Protein AF-A0A4P6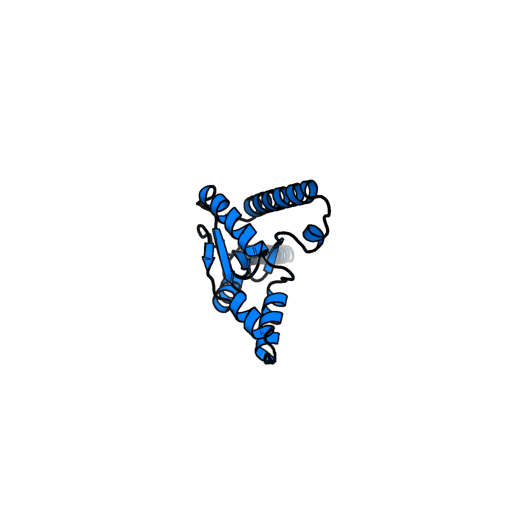LVV3-F1 (afdb_monomer_lite)

Radius of gyration: 23.02 Å; chains: 1; bounding box: 84×36×49 Å

InterPro domains:
  IPR036249 Thioredoxin-like superfamily [SSF52833] (34-139)
  IPR046698 Pediocin PA-1 biosynthesis protein PedC-like [PF20207] (42-145)

Sequence (175 aa):
MKKKLIGIISILILTIIIMCLIYSRQLYQGKPYDSIKGIRQISYEELLKKMDTNSFIVYIGRDDCQDCKKFNSYLSDYFEKNQDKGFYYLDLQECREKAVKDGANKEDIMAYEEIRKKLDIEWVPTVLFINKSKILSKYEFLSEEFYDIESKSVQEQELEKAYEDFNDWMNKYGK

Organism: NCBI:txid33035

Structure (mmCIF, N/CA/C/O backbone):
data_AF-A0A4P6LVV3-F1
#
_entry.id   AF-A0A4P6LVV3-F1
#
loop_
_atom_site.group_PDB
_atom_site.id
_atom_site.type_symbol
_atom_site.label_atom_id
_atom_site.label_alt_id
_atom_site.label_comp_id
_atom_site.label_asym_id
_atom_site.label_entity_id
_atom_site.label_seq_id
_atom_site.pdbx_PDB_ins_code
_atom_site.Cartn_x
_atom_site.Cartn_y
_atom_site.Cartn_z
_atom_site.occupancy
_atom_site.B_iso_or_equiv
_atom_site.auth_seq_id
_atom_site.auth_comp_id
_atom_site.auth_asym_id
_atom_site.auth_atom_id
_atom_site.pdbx_PDB_model_num
ATOM 1 N N . MET A 1 1 ? -60.554 22.428 18.395 1.00 61.81 1 MET A N 1
ATOM 2 C CA . MET A 1 1 ? -59.988 21.689 17.237 1.00 61.81 1 MET A CA 1
ATOM 3 C C . MET A 1 1 ? -58.525 22.033 16.946 1.00 61.81 1 MET A C 1
ATOM 5 O O . MET A 1 1 ? -57.725 21.110 16.912 1.00 61.81 1 MET A O 1
ATOM 9 N N . LYS A 1 2 ? -58.131 23.314 16.836 1.00 61.81 2 LYS A N 1
ATOM 10 C CA . LYS A 1 2 ? -56.741 23.726 16.515 1.00 61.81 2 LYS A CA 1
ATOM 11 C C . LYS A 1 2 ? -55.647 23.126 17.425 1.00 61.81 2 LYS A C 1
ATOM 13 O O . LYS A 1 2 ? -54.648 22.645 16.914 1.00 61.81 2 LYS A O 1
ATOM 18 N N . LYS A 1 3 ? -55.857 23.053 18.749 1.00 65.56 3 LYS A N 1
ATOM 19 C CA . LYS A 1 3 ? -54.879 22.464 19.697 1.00 65.56 3 LYS A CA 1
ATOM 20 C C . LYS A 1 3 ? -54.631 20.959 19.484 1.00 65.56 3 LYS A C 1
ATOM 22 O O . LYS A 1 3 ? -53.500 20.512 19.617 1.00 65.56 3 LYS A O 1
ATOM 27 N N . LYS A 1 4 ? -55.666 20.191 19.109 1.00 67.88 4 LYS A N 1
ATOM 28 C CA . LYS A 1 4 ? -55.531 18.756 18.787 1.00 67.88 4 LYS A CA 1
ATOM 29 C C . LYS A 1 4 ? -54.784 18.551 17.464 1.00 67.88 4 LYS A C 1
ATOM 31 O O . LYS A 1 4 ? -53.946 17.667 17.379 1.00 67.88 4 LYS A O 1
ATOM 36 N N . LEU A 1 5 ? -55.038 19.409 16.473 1.00 73.88 5 LEU A N 1
ATOM 37 C CA . LEU A 1 5 ? -54.356 19.368 15.176 1.00 73.88 5 LEU A CA 1
ATOM 38 C C . LEU A 1 5 ? -52.859 19.709 15.295 1.00 73.88 5 LEU A C 1
ATOM 40 O O . LEU A 1 5 ? -52.032 19.012 14.722 1.00 73.88 5 LEU A O 1
ATOM 44 N N . ILE A 1 6 ? -52.507 20.716 16.103 1.00 76.19 6 ILE A N 1
ATOM 45 C CA . ILE A 1 6 ? -51.106 21.078 16.390 1.00 76.19 6 ILE A CA 1
ATOM 46 C C . ILE A 1 6 ? -50.378 19.931 17.109 1.00 76.19 6 ILE A C 1
ATOM 48 O O . ILE A 1 6 ? -49.242 19.619 16.765 1.00 76.19 6 ILE A O 1
ATOM 52 N N . GLY A 1 7 ? -51.043 19.262 18.060 1.00 76.00 7 GLY A N 1
ATOM 53 C CA . GLY A 1 7 ? -50.485 18.087 18.737 1.00 76.00 7 GLY A CA 1
ATOM 54 C C . GLY A 1 7 ? -50.183 16.929 17.779 1.00 76.00 7 GLY A C 1
ATOM 55 O O . GLY A 1 7 ? -49.103 16.352 17.845 1.00 76.00 7 GLY A O 1
ATOM 56 N N . ILE A 1 8 ? -51.093 16.637 16.843 1.00 81.38 8 ILE A N 1
ATOM 57 C CA . ILE A 1 8 ? -50.915 15.575 15.837 1.00 81.38 8 ILE A CA 1
ATOM 58 C C . ILE A 1 8 ? -49.760 15.902 14.877 1.00 81.38 8 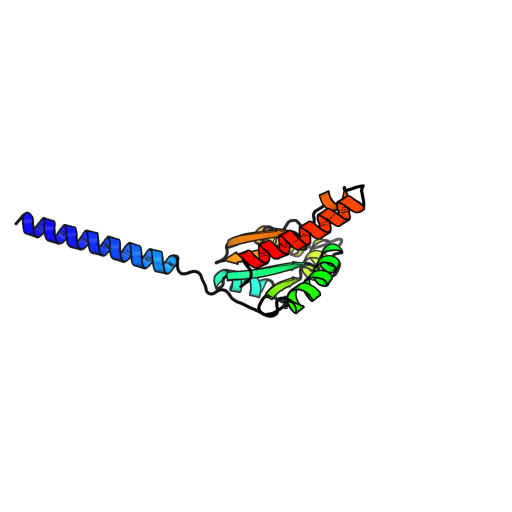ILE A C 1
ATOM 60 O O . ILE A 1 8 ? -48.929 15.038 14.606 1.00 81.38 8 ILE A O 1
ATOM 64 N N . ILE A 1 9 ? -49.665 17.151 14.407 1.00 83.31 9 ILE A N 1
ATOM 65 C CA . ILE A 1 9 ? -48.571 17.598 13.528 1.00 83.31 9 ILE A CA 1
ATOM 66 C C . ILE A 1 9 ? -47.217 17.493 14.245 1.00 83.31 9 ILE A C 1
ATOM 68 O O . ILE A 1 9 ? -46.247 17.021 13.658 1.00 83.31 9 ILE A O 1
ATOM 72 N N . SER A 1 10 ? -47.154 17.865 15.526 1.00 83.75 10 SER A N 1
ATOM 73 C CA . SER A 1 10 ? -45.921 17.782 16.319 1.00 83.75 10 SER A CA 1
ATOM 74 C C . SER A 1 10 ? -45.426 16.336 16.478 1.00 83.75 10 SER A C 1
ATOM 76 O O . SER A 1 10 ? -44.239 16.060 16.313 1.00 83.75 10 SER A O 1
ATOM 78 N N . ILE A 1 11 ? -46.339 15.385 16.706 1.00 86.75 11 ILE A N 1
ATOM 79 C CA . ILE A 1 11 ? -46.014 13.951 16.812 1.00 86.75 11 ILE A CA 1
ATOM 80 C C . ILE A 1 11 ? -45.516 13.389 15.467 1.00 86.75 11 ILE A C 1
ATOM 82 O O . ILE A 1 11 ? -44.551 12.624 15.431 1.00 86.75 11 ILE A O 1
ATOM 86 N N . LEU A 1 12 ? -46.128 13.792 14.350 1.00 87.62 12 LEU A N 1
ATOM 87 C CA . LEU A 1 12 ? -45.694 13.391 13.006 1.00 87.62 12 LEU A CA 1
ATOM 88 C C . LEU A 1 12 ? -44.291 13.915 12.665 1.00 87.62 12 LEU A C 1
ATOM 90 O O . LEU A 1 12 ? -43.468 13.178 12.132 1.00 87.62 12 LEU A O 1
ATOM 94 N N . ILE A 1 13 ? -43.977 15.159 13.026 1.00 89.75 13 ILE A N 1
ATOM 95 C CA . ILE A 1 13 ? -42.635 15.718 12.808 1.00 89.75 13 ILE A CA 1
ATOM 96 C C . ILE A 1 13 ? -41.595 14.975 13.657 1.00 89.75 13 ILE A C 1
ATOM 98 O O . ILE A 1 13 ? -40.537 14.600 13.152 1.00 89.75 13 ILE A O 1
ATOM 102 N N . LEU A 1 14 ? -41.905 14.706 14.928 1.00 90.38 14 LEU A N 1
ATOM 103 C CA . LEU A 1 14 ? -40.990 14.007 15.830 1.00 90.38 14 LEU A CA 1
ATOM 104 C C . LEU A 1 14 ? -40.692 12.576 15.350 1.00 90.38 14 LEU A C 1
ATOM 106 O O . LEU A 1 14 ? -39.546 12.132 15.391 1.00 90.38 14 LEU A O 1
ATOM 110 N N . THR A 1 15 ? -41.705 11.869 14.843 1.00 88.88 15 THR A N 1
ATOM 111 C CA . THR A 1 15 ? -41.542 10.511 14.296 1.00 88.88 15 THR A CA 1
ATOM 112 C C . THR A 1 15 ? -40.710 10.493 13.014 1.00 88.88 15 THR A C 1
ATOM 114 O O . THR A 1 15 ? -39.853 9.624 12.876 1.00 88.88 15 THR A O 1
ATOM 117 N N . ILE A 1 16 ? -40.873 11.478 12.123 1.00 90.88 16 ILE A N 1
ATOM 118 C CA . ILE A 1 16 ? -40.032 11.627 10.923 1.00 90.88 16 ILE A CA 1
ATOM 119 C C . ILE A 1 16 ? -38.570 11.894 11.305 1.00 90.88 16 ILE A C 1
ATOM 121 O O . ILE A 1 16 ? -37.673 11.256 10.757 1.00 90.88 16 ILE A O 1
ATOM 125 N N . ILE A 1 17 ? -38.310 12.775 12.277 1.00 90.88 17 ILE A N 1
ATOM 126 C CA . ILE A 1 17 ? -36.944 13.067 12.744 1.00 90.88 17 ILE A CA 1
ATOM 127 C C . ILE A 1 17 ? -36.289 11.812 13.331 1.00 90.88 17 ILE A C 1
ATOM 129 O O . ILE A 1 17 ? -35.150 11.499 12.988 1.00 90.88 17 ILE A O 1
ATOM 133 N N . ILE A 1 18 ? -37.006 11.060 14.170 1.00 90.38 18 ILE A N 1
ATOM 134 C CA . ILE A 1 18 ? -36.503 9.804 14.745 1.00 90.38 18 ILE A CA 1
ATOM 135 C C . ILE A 1 18 ? -36.200 8.786 13.637 1.00 90.38 18 ILE A C 1
ATOM 137 O O . ILE A 1 18 ? -35.142 8.161 13.656 1.00 90.38 18 ILE A O 1
ATOM 141 N N . MET A 1 19 ? -37.072 8.661 12.635 1.00 87.69 19 MET A N 1
ATOM 142 C CA . MET A 1 19 ? -36.866 7.755 11.502 1.00 87.69 19 MET A CA 1
ATOM 143 C C . MET A 1 19 ? -35.642 8.156 10.663 1.00 87.69 19 MET A C 1
ATOM 145 O O . MET A 1 19 ? -34.831 7.295 10.329 1.00 87.69 19 MET A O 1
ATOM 149 N N . CYS A 1 20 ? -35.442 9.455 10.412 1.00 85.25 20 CYS A N 1
ATOM 150 C CA . CYS A 1 20 ? -34.248 9.988 9.750 1.00 85.25 20 CYS A CA 1
ATOM 151 C C . CYS A 1 20 ? -32.965 9.731 10.555 1.00 85.25 20 CYS A C 1
ATOM 153 O O . CYS A 1 20 ? -31.939 9.387 9.971 1.00 85.25 20 CYS A O 1
ATOM 155 N N . LEU A 1 21 ? -33.007 9.862 11.886 1.00 82.94 21 LEU A N 1
ATOM 156 C CA . LEU A 1 21 ? -31.868 9.576 12.768 1.00 82.94 21 LEU A CA 1
ATOM 157 C C . LEU A 1 21 ? -31.530 8.077 12.831 1.00 82.94 21 LEU A C 1
ATOM 159 O O . LEU A 1 21 ? -30.362 7.707 12.948 1.00 82.94 21 LEU A O 1
ATOM 163 N N . ILE A 1 22 ? -32.534 7.201 12.737 1.00 80.69 22 ILE A N 1
ATOM 164 C CA . ILE A 1 22 ? -32.331 5.748 12.669 1.00 80.69 22 ILE A CA 1
ATOM 165 C C . ILE A 1 22 ? -31.756 5.353 11.301 1.00 80.69 22 ILE A C 1
ATOM 167 O O . ILE A 1 22 ? -30.774 4.612 11.249 1.00 80.69 22 ILE A O 1
ATOM 171 N N . TYR A 1 23 ? -32.299 5.893 10.204 1.00 76.00 23 TYR A N 1
ATOM 172 C CA . TYR A 1 23 ? -31.790 5.651 8.848 1.00 76.00 23 TYR A CA 1
ATOM 173 C C . TYR A 1 23 ? -30.356 6.153 8.669 1.00 76.00 23 TYR A C 1
ATOM 175 O O . TYR A 1 23 ? -29.515 5.449 8.106 1.00 76.00 23 TYR A O 1
ATOM 183 N N . SER A 1 24 ? -30.045 7.346 9.184 1.00 69.12 24 SER A N 1
ATOM 184 C CA . SER A 1 24 ? -28.685 7.876 9.134 1.00 69.12 24 SER A CA 1
ATOM 185 C C . SER A 1 24 ? -27.730 7.003 9.944 1.00 69.12 24 SER A C 1
ATOM 187 O O . SER A 1 24 ? -26.678 6.642 9.427 1.00 69.12 24 SER A O 1
ATOM 189 N N . ARG A 1 25 ? -28.111 6.544 11.146 1.00 64.81 25 ARG A N 1
ATOM 190 C CA . ARG A 1 25 ? -27.318 5.566 11.913 1.00 64.81 25 ARG A CA 1
ATOM 191 C C . ARG A 1 25 ? -27.075 4.266 11.153 1.00 64.81 25 ARG A C 1
ATOM 193 O O . ARG A 1 25 ? -25.962 3.758 11.211 1.00 64.81 25 ARG A O 1
ATOM 200 N N . GLN A 1 26 ? -28.067 3.735 10.444 1.00 59.94 26 GLN A N 1
ATOM 201 C CA . GLN A 1 26 ? -27.921 2.497 9.672 1.00 59.94 26 GLN A CA 1
ATOM 202 C C . GLN A 1 26 ? -26.958 2.666 8.483 1.00 59.94 26 GLN A C 1
ATOM 204 O O . GLN A 1 26 ? -26.147 1.782 8.218 1.00 59.94 26 GLN A O 1
ATOM 209 N N . LEU A 1 27 ? -26.967 3.830 7.826 1.00 58.31 27 LEU A N 1
ATOM 210 C CA . LEU A 1 27 ? -25.986 4.189 6.792 1.00 58.31 27 LEU A CA 1
ATOM 211 C C . LEU A 1 27 ? -24.576 4.433 7.373 1.00 58.31 27 LEU A C 1
ATOM 213 O O . LEU A 1 27 ? -23.568 4.081 6.747 1.00 58.31 27 LEU A O 1
ATOM 217 N N . TYR A 1 28 ? -24.507 4.991 8.587 1.00 57.41 28 TYR A N 1
ATOM 218 C CA . TYR A 1 28 ? -23.271 5.325 9.302 1.00 57.41 28 TYR A CA 1
ATOM 219 C C . TYR A 1 28 ? -22.663 4.186 10.127 1.00 57.41 28 TYR A C 1
ATOM 221 O O . TYR A 1 28 ? -21.536 4.345 10.597 1.00 57.41 28 TYR A O 1
ATOM 229 N N . GLN A 1 29 ? -23.325 3.034 10.289 1.00 57.66 29 GLN A N 1
ATOM 230 C CA . GLN A 1 29 ? -22.653 1.865 10.858 1.00 57.66 29 GLN A CA 1
ATOM 231 C C . GLN A 1 29 ? -21.518 1.471 9.908 1.00 57.66 29 GLN A C 1
ATOM 233 O O . GLN A 1 29 ? -21.757 1.051 8.771 1.00 57.66 29 GLN A O 1
ATOM 238 N N . GLY A 1 30 ? -20.270 1.715 10.318 1.00 58.19 30 GLY A N 1
ATOM 239 C CA . GLY A 1 30 ? -19.083 1.314 9.567 1.00 58.19 30 GLY A CA 1
ATOM 240 C C . GLY A 1 30 ? -19.183 -0.169 9.211 1.00 58.19 30 GLY A C 1
ATOM 241 O O . GLY A 1 30 ? -19.628 -0.967 10.033 1.00 58.19 30 GLY A O 1
ATOM 242 N N . LYS A 1 31 ? -18.832 -0.540 7.972 1.00 64.75 31 LYS A N 1
ATOM 243 C CA . LYS A 1 31 ? -18.773 -1.962 7.604 1.00 64.75 31 LYS A CA 1
ATOM 244 C C . LYS A 1 31 ? -17.713 -2.632 8.491 1.00 64.75 31 LYS A C 1
ATOM 246 O O . LYS A 1 31 ? -16.737 -1.952 8.832 1.00 64.75 31 LYS A O 1
ATOM 251 N N . PRO A 1 32 ? -17.890 -3.910 8.871 1.00 81.62 32 PRO A N 1
ATOM 252 C CA . PRO A 1 32 ? -16.951 -4.586 9.756 1.00 81.62 32 PRO A CA 1
ATOM 253 C C . PRO A 1 32 ? -15.536 -4.493 9.179 1.00 81.62 32 PRO A C 1
ATOM 255 O O . PRO A 1 32 ? -15.329 -4.698 7.975 1.00 81.62 32 PRO A O 1
ATOM 258 N N . TYR A 1 33 ? -14.588 -4.115 10.038 1.00 86.75 33 TYR A N 1
ATOM 259 C CA . TYR A 1 33 ? -13.176 -4.150 9.691 1.00 86.75 33 TYR A CA 1
ATOM 260 C C . TYR A 1 33 ? -12.772 -5.616 9.569 1.00 86.75 33 TYR A C 1
ATOM 262 O O . TYR A 1 33 ? -13.000 -6.396 10.492 1.00 86.75 33 TYR A O 1
ATOM 270 N N . ASP A 1 34 ? -12.237 -5.988 8.417 1.00 91.62 34 ASP A N 1
ATOM 271 C CA . ASP A 1 34 ? -11.754 -7.335 8.182 1.00 91.62 34 ASP A CA 1
ATOM 272 C C . ASP A 1 34 ? -10.293 -7.430 8.609 1.00 91.62 34 ASP A C 1
ATOM 274 O O . ASP A 1 34 ? -9.388 -7.082 7.850 1.00 91.62 34 ASP A O 1
ATOM 278 N N . SER A 1 35 ? -10.096 -7.837 9.862 1.00 87.81 35 SER A N 1
ATOM 279 C CA . SER A 1 35 ? -8.768 -8.016 10.437 1.00 87.81 35 SER A CA 1
ATOM 280 C C . SER A 1 35 ? -8.203 -9.366 10.016 1.00 87.81 35 SER A C 1
ATOM 282 O O . SER A 1 35 ? -8.831 -10.415 10.187 1.00 87.81 35 SER A O 1
ATOM 284 N N . ILE A 1 36 ? -7.001 -9.321 9.456 1.00 92.62 36 ILE A N 1
ATOM 285 C CA . ILE A 1 36 ? -6.191 -10.489 9.137 1.00 92.62 36 ILE A CA 1
ATOM 286 C C . ILE A 1 36 ? -4.838 -10.339 9.817 1.00 92.62 36 ILE A C 1
ATOM 288 O O . ILE A 1 36 ? -4.452 -9.240 10.201 1.00 92.62 36 ILE A O 1
ATOM 292 N N . LYS A 1 37 ? -4.110 -11.445 9.941 1.00 93.25 37 LYS A N 1
ATOM 293 C CA . LYS A 1 37 ? -2.773 -11.460 10.536 1.00 93.25 37 LYS A CA 1
ATOM 294 C C . LYS A 1 37 ? -1.723 -11.614 9.448 1.00 93.25 37 LYS A C 1
ATOM 296 O O . LYS A 1 37 ? -1.867 -12.487 8.590 1.00 93.25 37 LYS A O 1
ATOM 301 N N . GLY A 1 38 ? -0.681 -10.791 9.510 1.00 92.88 38 GLY A N 1
ATOM 302 C CA . GLY A 1 38 ? 0.390 -10.774 8.521 1.00 92.88 38 GLY A CA 1
ATOM 303 C C . GLY A 1 38 ? -0.104 -10.387 7.127 1.00 92.88 38 GLY A C 1
ATOM 304 O O . GLY A 1 38 ? -0.995 -9.550 6.972 1.00 92.88 38 GLY A O 1
ATOM 305 N N . ILE A 1 39 ? 0.481 -11.004 6.104 1.00 94.31 39 ILE A N 1
ATOM 306 C CA . ILE A 1 39 ? 0.201 -10.689 4.702 1.00 94.31 39 ILE A CA 1
ATOM 307 C C . ILE A 1 39 ? -0.581 -11.833 4.065 1.00 94.31 39 ILE A C 1
ATOM 309 O O . ILE A 1 39 ? -0.176 -12.994 4.141 1.00 94.31 39 ILE A O 1
ATOM 313 N N . ARG A 1 40 ? -1.687 -11.504 3.393 1.00 96.31 40 ARG A N 1
ATOM 314 C CA . ARG A 1 40 ? -2.470 -12.476 2.622 1.00 96.31 40 ARG A CA 1
ATOM 315 C C . ARG A 1 40 ? -2.712 -11.985 1.206 1.00 96.31 40 ARG A C 1
ATOM 317 O O . ARG A 1 40 ? -3.350 -10.956 1.018 1.00 96.31 40 ARG A O 1
ATOM 324 N N . GLN A 1 41 ? -2.275 -12.749 0.213 1.00 97.19 41 GLN A N 1
ATOM 325 C CA . GLN A 1 41 ? -2.529 -12.413 -1.186 1.00 97.19 41 GLN A CA 1
ATOM 326 C C . GLN A 1 41 ? -4.036 -12.376 -1.500 1.00 97.19 41 GLN A C 1
ATOM 328 O O . GLN A 1 41 ? -4.813 -13.162 -0.949 1.00 97.19 41 GLN A O 1
ATOM 333 N N . ILE A 1 42 ? -4.436 -11.453 -2.372 1.00 97.81 42 ILE A N 1
ATOM 334 C CA . ILE A 1 42 ? -5.799 -11.296 -2.886 1.00 97.81 42 ILE A CA 1
ATOM 335 C C . ILE A 1 42 ? -5.754 -11.039 -4.397 1.00 97.81 42 ILE A C 1
ATOM 337 O O . ILE A 1 42 ? -4.869 -10.334 -4.880 1.00 97.81 42 ILE A O 1
ATOM 341 N N . SER A 1 43 ? -6.708 -11.595 -5.145 1.00 97.69 43 SER A N 1
ATOM 342 C CA . SER A 1 43 ? -6.902 -11.235 -6.559 1.00 97.69 43 SER A CA 1
ATOM 343 C C . SER A 1 43 ? -7.580 -9.869 -6.708 1.00 97.69 43 SER A C 1
ATOM 345 O O . SER A 1 43 ? -8.220 -9.366 -5.778 1.00 97.69 43 SER A O 1
ATOM 347 N N . TYR A 1 44 ? -7.497 -9.263 -7.894 1.00 96.56 44 TYR A N 1
ATOM 348 C CA . TYR A 1 44 ? -8.185 -7.998 -8.151 1.00 96.56 44 TYR A CA 1
ATOM 349 C C . TYR A 1 44 ? -9.714 -8.152 -8.079 1.00 96.56 44 TYR A C 1
ATOM 351 O O . TYR A 1 44 ? -10.398 -7.306 -7.499 1.00 96.56 44 TYR A O 1
ATOM 359 N N . GLU A 1 45 ? -10.275 -9.259 -8.575 1.00 95.56 45 GLU A N 1
ATOM 360 C CA . GLU A 1 45 ? -11.718 -9.508 -8.509 1.00 95.56 45 GLU A CA 1
ATOM 361 C C . GLU A 1 45 ? -12.209 -9.694 -7.068 1.00 95.56 45 GLU A C 1
ATOM 363 O O . GLU A 1 45 ? -13.289 -9.217 -6.704 1.00 95.56 45 GLU A O 1
ATOM 368 N N . GLU A 1 46 ? -11.437 -10.392 -6.231 1.00 96.75 46 GLU A N 1
ATOM 369 C CA . GLU A 1 46 ? -11.742 -10.527 -4.805 1.00 96.75 46 GLU A CA 1
ATOM 370 C C . GLU A 1 46 ? -11.615 -9.192 -4.082 1.00 96.75 46 GLU A C 1
ATOM 372 O O . GLU A 1 46 ? -12.489 -8.865 -3.276 1.00 96.75 46 GLU A O 1
ATOM 377 N N . LEU A 1 47 ? -10.581 -8.404 -4.396 1.00 96.62 47 LEU A N 1
ATOM 378 C CA . LEU A 1 47 ? -10.400 -7.067 -3.848 1.00 96.62 47 LEU A CA 1
ATOM 379 C C . LEU A 1 47 ? -11.640 -6.212 -4.111 1.00 96.62 47 LEU A C 1
ATOM 381 O O . LEU A 1 47 ? -12.208 -5.678 -3.161 1.00 96.62 47 LEU A O 1
ATOM 385 N N . LEU A 1 48 ? -12.114 -6.142 -5.359 1.00 95.12 48 LEU A N 1
ATOM 386 C CA . LEU A 1 48 ? -13.302 -5.364 -5.728 1.00 95.12 48 LEU A CA 1
ATOM 387 C C . LEU A 1 48 ? -14.546 -5.780 -4.935 1.00 95.12 48 LEU A C 1
ATOM 389 O O . LEU A 1 48 ? -15.227 -4.928 -4.363 1.00 95.12 48 LEU A O 1
ATOM 393 N N . LYS A 1 49 ? -14.811 -7.088 -4.817 1.00 94.25 49 LYS A N 1
ATOM 394 C CA . LYS A 1 49 ? -15.928 -7.596 -3.997 1.00 94.25 49 LYS A CA 1
ATOM 395 C C . LYS A 1 49 ? -15.800 -7.146 -2.544 1.00 94.25 49 LYS A C 1
ATOM 397 O O . LYS A 1 49 ? -16.785 -6.790 -1.905 1.00 94.25 49 LYS A O 1
ATOM 402 N N . LYS A 1 50 ? -14.575 -7.146 -2.025 1.00 93.19 50 LYS A N 1
ATOM 403 C CA . LYS A 1 50 ? -14.274 -6.812 -0.635 1.00 93.19 50 LYS A CA 1
ATOM 404 C C . LYS A 1 50 ? -14.395 -5.327 -0.342 1.00 93.19 50 LYS A C 1
ATOM 406 O O . LYS A 1 50 ? -14.892 -4.956 0.724 1.00 93.19 50 LYS A O 1
ATOM 411 N N . MET A 1 51 ? -13.998 -4.479 -1.293 1.00 93.31 51 MET A N 1
ATOM 412 C CA . MET A 1 51 ? -14.217 -3.031 -1.238 1.00 93.31 51 MET A CA 1
ATOM 413 C C . MET A 1 51 ? -15.699 -2.723 -0.976 1.00 93.31 51 MET A C 1
ATOM 415 O O . MET A 1 51 ?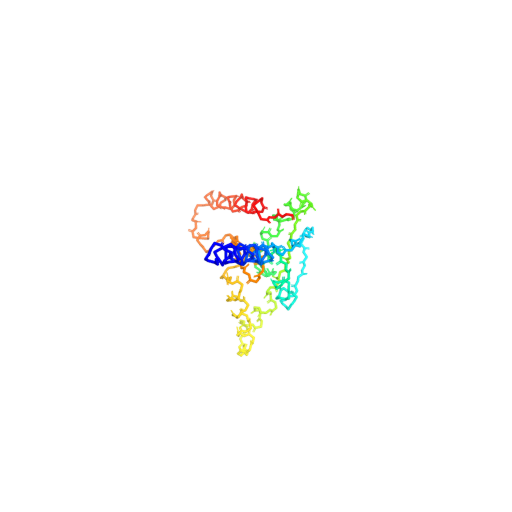 -16.024 -1.840 -0.177 1.00 93.31 51 MET A O 1
ATOM 419 N N . ASP A 1 52 ? -16.600 -3.516 -1.556 1.00 89.75 52 ASP A N 1
ATOM 420 C CA . ASP A 1 52 ? -18.044 -3.364 -1.406 1.00 89.75 52 ASP A CA 1
ATOM 421 C C . ASP A 1 52 ? -18.617 -3.952 -0.112 1.00 89.75 52 ASP A C 1
ATOM 423 O O . ASP A 1 52 ? -19.791 -3.721 0.180 1.00 89.75 52 ASP A O 1
ATOM 427 N N . THR A 1 53 ? -17.843 -4.642 0.725 1.00 86.75 53 THR A N 1
ATOM 428 C CA . THR A 1 53 ? -18.376 -5.330 1.919 1.00 86.75 53 THR A CA 1
ATOM 429 C C . THR A 1 53 ? -17.652 -5.005 3.218 1.00 86.75 53 THR A C 1
ATOM 431 O O . THR A 1 53 ? -18.260 -5.106 4.284 1.00 86.75 53 THR A O 1
ATOM 434 N N . ASN A 1 54 ? -16.399 -4.559 3.169 1.00 90.81 54 ASN A N 1
ATOM 435 C CA . ASN A 1 54 ? -15.558 -4.438 4.357 1.00 90.81 54 ASN A CA 1
ATOM 436 C C . ASN A 1 54 ? -14.797 -3.112 4.410 1.00 90.81 54 ASN A C 1
ATOM 438 O O . ASN A 1 54 ? -14.734 -2.351 3.441 1.00 90.81 54 ASN A O 1
ATOM 442 N N . SER A 1 55 ? -14.228 -2.847 5.583 1.00 93.88 55 SER A N 1
ATOM 443 C CA . SER A 1 55 ? -13.065 -1.968 5.694 1.00 93.88 55 SER A CA 1
ATOM 444 C C . SER A 1 55 ? -11.835 -2.841 5.907 1.00 93.88 55 SER A C 1
ATOM 446 O O . SER A 1 55 ? -11.928 -3.812 6.651 1.00 93.88 55 SER A O 1
ATOM 448 N N . PHE A 1 56 ? -10.721 -2.550 5.255 1.00 96.06 56 PHE A N 1
ATOM 449 C CA . PHE A 1 56 ? -9.504 -3.359 5.345 1.00 96.06 56 PHE A CA 1
ATOM 450 C C . PHE A 1 56 ? -8.315 -2.564 4.815 1.00 96.06 56 PHE A C 1
ATOM 452 O O . PHE A 1 56 ? -8.481 -1.497 4.215 1.00 96.06 56 PHE A O 1
ATOM 459 N N . ILE A 1 57 ? -7.122 -3.103 5.032 1.00 97.44 57 ILE A N 1
ATOM 460 C CA . ILE A 1 57 ? -5.889 -2.576 4.463 1.00 97.44 57 ILE A CA 1
ATOM 461 C C . ILE A 1 57 ? -5.458 -3.482 3.311 1.00 97.44 57 ILE A C 1
ATOM 463 O O . ILE A 1 57 ? -5.541 -4.710 3.416 1.00 97.44 57 ILE A O 1
ATOM 467 N N . VAL A 1 58 ? -5.018 -2.876 2.211 1.00 98.12 58 VAL A N 1
ATOM 468 C CA . VAL A 1 58 ? -4.390 -3.577 1.089 1.00 98.12 58 VAL A CA 1
ATOM 469 C C . VAL A 1 58 ? -3.049 -2.935 0.762 1.00 98.12 58 VAL A C 1
ATOM 471 O O . VAL A 1 58 ? -2.950 -1.726 0.594 1.00 98.12 58 VAL A O 1
ATOM 474 N N . TYR A 1 59 ? -2.025 -3.766 0.684 1.00 98.00 59 TYR A N 1
ATOM 475 C CA . TYR A 1 59 ? -0.713 -3.474 0.147 1.00 98.00 59 TYR A CA 1
ATOM 476 C C . TYR A 1 59 ? -0.703 -3.837 -1.342 1.00 98.00 59 TYR A C 1
ATOM 478 O O . TYR A 1 59 ? -1.068 -4.950 -1.713 1.00 98.00 59 TYR A O 1
ATOM 486 N N . ILE A 1 60 ? -0.303 -2.898 -2.191 1.00 98.56 60 ILE A N 1
ATOM 487 C CA . ILE A 1 60 ? -0.109 -3.086 -3.622 1.00 98.56 60 ILE A CA 1
ATOM 488 C C . ILE A 1 60 ? 1.383 -3.024 -3.931 1.00 98.56 60 ILE A C 1
ATOM 490 O O . ILE A 1 60 ? 2.055 -2.041 -3.607 1.00 98.56 60 ILE A O 1
ATOM 494 N N . GLY A 1 61 ? 1.890 -4.063 -4.584 1.00 97.75 61 GLY A N 1
ATOM 495 C CA . GLY A 1 61 ? 3.300 -4.192 -4.925 1.00 97.75 61 GLY A CA 1
ATOM 496 C C . GLY A 1 61 ? 3.515 -5.110 -6.119 1.00 97.75 61 GLY A C 1
ATOM 497 O O . GLY A 1 61 ? 2.578 -5.435 -6.849 1.00 97.75 61 GLY A O 1
ATOM 498 N N . ARG A 1 62 ? 4.780 -5.464 -6.339 1.00 96.44 62 ARG A N 1
ATOM 499 C CA . ARG A 1 62 ? 5.214 -6.381 -7.395 1.00 96.44 62 ARG A CA 1
ATOM 500 C C . ARG A 1 62 ? 6.593 -6.951 -7.064 1.00 96.44 62 ARG A C 1
ATOM 502 O O . ARG A 1 62 ? 7.407 -6.277 -6.426 1.00 96.44 62 ARG A O 1
ATOM 509 N N . ASP A 1 63 ? 6.867 -8.170 -7.503 1.00 91.69 63 ASP A N 1
ATOM 510 C CA . ASP A 1 63 ? 8.073 -8.906 -7.106 1.00 91.69 63 ASP A CA 1
ATOM 511 C C . ASP A 1 63 ? 9.357 -8.406 -7.778 1.00 91.69 63 ASP A C 1
ATOM 513 O O . ASP A 1 63 ? 10.450 -8.563 -7.236 1.00 91.69 63 ASP A O 1
ATOM 517 N N . ASP A 1 64 ? 9.273 -7.769 -8.942 1.00 92.44 64 ASP A N 1
ATOM 518 C CA . ASP A 1 64 ? 10.425 -7.190 -9.643 1.00 92.44 64 ASP A CA 1
ATOM 519 C C . ASP A 1 64 ? 10.750 -5.741 -9.210 1.00 92.44 64 ASP A C 1
ATOM 521 O O . ASP A 1 64 ? 11.670 -5.116 -9.740 1.00 92.44 64 ASP A O 1
ATOM 525 N N . CYS A 1 65 ? 10.020 -5.194 -8.236 1.00 94.75 65 CYS A N 1
ATOM 526 C CA . CYS A 1 65 ? 10.177 -3.831 -7.736 1.00 94.75 65 CYS A CA 1
ATOM 527 C C . CYS A 1 65 ? 11.171 -3.778 -6.572 1.00 94.75 65 CYS A C 1
ATOM 529 O O . CYS A 1 65 ? 11.001 -4.438 -5.546 1.00 94.75 65 CYS A O 1
ATOM 531 N N . GLN A 1 66 ? 12.220 -2.966 -6.719 1.00 95.19 66 GLN A N 1
ATOM 532 C CA . GLN A 1 66 ? 13.282 -2.858 -5.718 1.00 95.19 66 GLN A CA 1
ATOM 533 C C . GLN A 1 66 ? 12.774 -2.293 -4.386 1.00 95.19 66 GLN A C 1
ATOM 535 O O . GLN A 1 66 ? 13.120 -2.826 -3.331 1.00 95.19 66 GLN A O 1
ATOM 540 N N . ASP A 1 67 ? 11.913 -1.277 -4.423 1.00 97.25 67 ASP A N 1
ATOM 541 C CA . ASP A 1 67 ? 11.329 -0.710 -3.205 1.00 97.25 67 ASP A CA 1
ATOM 542 C C . ASP A 1 67 ? 10.333 -1.647 -2.537 1.00 97.25 67 ASP A C 1
ATOM 544 O O . ASP A 1 67 ? 10.312 -1.746 -1.317 1.00 97.25 67 ASP A O 1
ATOM 548 N N . CYS A 1 68 ? 9.606 -2.436 -3.322 1.00 97.56 68 CYS A N 1
ATOM 549 C CA . CYS A 1 68 ? 8.725 -3.489 -2.836 1.00 97.56 68 CYS A CA 1
ATOM 550 C C . CYS A 1 68 ? 9.523 -4.558 -2.085 1.00 97.56 68 CYS A C 1
ATOM 552 O O . CYS A 1 68 ? 9.144 -4.939 -0.983 1.00 97.56 68 CYS A O 1
ATOM 554 N N . LYS A 1 69 ? 10.688 -4.973 -2.601 1.00 96.50 69 LYS A N 1
ATOM 555 C CA . LYS A 1 69 ? 11.598 -5.880 -1.878 1.00 96.50 69 LYS A CA 1
ATOM 556 C C . LYS A 1 69 ? 12.116 -5.263 -0.582 1.00 96.50 69 LYS A C 1
ATOM 558 O O . LYS A 1 69 ? 12.114 -5.931 0.447 1.00 96.50 69 LYS A O 1
ATOM 563 N N . LYS A 1 70 ? 12.546 -3.999 -0.629 1.00 96.50 70 LYS A N 1
ATOM 564 C CA . LYS A 1 70 ? 13.045 -3.266 0.545 1.00 96.50 70 LYS A CA 1
ATOM 565 C C . LYS A 1 70 ? 11.970 -3.186 1.633 1.00 96.50 70 LYS A C 1
ATOM 567 O O . LYS A 1 70 ? 12.231 -3.533 2.782 1.00 96.50 70 LYS A O 1
ATOM 572 N N . PHE A 1 71 ? 10.751 -2.820 1.249 1.00 97.69 71 PHE A N 1
ATOM 573 C CA . PHE A 1 71 ? 9.617 -2.728 2.155 1.00 97.69 71 PHE A CA 1
ATOM 574 C C . PHE A 1 71 ? 9.178 -4.100 2.680 1.00 97.69 71 PHE A C 1
ATOM 576 O O . PHE A 1 71 ? 8.954 -4.241 3.875 1.00 97.69 71 PHE A O 1
ATOM 583 N N . ASN A 1 72 ? 9.146 -5.143 1.842 1.00 95.25 72 ASN A N 1
ATOM 584 C CA . ASN A 1 72 ? 8.829 -6.515 2.261 1.00 95.25 72 ASN A CA 1
ATOM 585 C C . ASN A 1 72 ? 9.797 -7.043 3.335 1.00 95.25 72 ASN A C 1
ATOM 587 O O . ASN A 1 72 ? 9.365 -7.708 4.280 1.00 95.25 72 ASN A O 1
ATOM 591 N N . SER A 1 73 ? 11.091 -6.726 3.220 1.00 95.25 73 SER A N 1
ATOM 592 C CA . SER A 1 73 ? 12.075 -7.057 4.258 1.00 95.25 73 SER A CA 1
ATOM 593 C C . SER A 1 73 ? 11.716 -6.400 5.590 1.00 95.25 73 SER A C 1
ATOM 595 O O . SER A 1 73 ? 11.668 -7.074 6.613 1.00 95.25 73 SER A O 1
ATOM 597 N N . TYR A 1 74 ? 11.379 -5.110 5.573 1.00 97.19 74 TYR A N 1
ATOM 598 C CA . TYR A 1 74 ? 10.936 -4.392 6.768 1.00 97.19 74 TYR A CA 1
ATOM 599 C C . TYR A 1 74 ? 9.610 -4.934 7.339 1.00 97.19 74 TYR A C 1
ATOM 601 O O . TYR A 1 74 ? 9.457 -5.081 8.552 1.00 97.19 74 TYR A O 1
ATOM 609 N N . LEU A 1 75 ? 8.648 -5.276 6.475 1.00 96.19 75 LEU A N 1
ATOM 610 C CA . LEU A 1 75 ? 7.341 -5.801 6.878 1.00 96.19 75 LEU A CA 1
ATOM 611 C C . LEU A 1 75 ? 7.446 -7.131 7.629 1.00 96.19 75 LEU A C 1
ATOM 613 O O . LEU A 1 75 ? 6.615 -7.402 8.496 1.00 96.19 75 LEU A O 1
ATOM 617 N N . SER A 1 76 ? 8.464 -7.940 7.323 1.00 92.56 76 SER A N 1
ATOM 618 C CA . SER A 1 76 ? 8.728 -9.194 8.036 1.00 92.56 76 SER A CA 1
ATOM 619 C C . SER A 1 76 ? 8.955 -8.921 9.528 1.00 92.56 76 SER A C 1
ATOM 621 O O . SER A 1 76 ? 8.201 -9.419 10.365 1.00 92.56 76 SER A O 1
ATOM 623 N N . ASP A 1 77 ? 9.876 -8.011 9.854 1.00 94.94 77 ASP A N 1
ATOM 624 C CA . ASP A 1 77 ? 10.145 -7.585 11.233 1.00 94.94 77 ASP A CA 1
ATOM 625 C C . ASP A 1 77 ? 8.937 -6.884 11.877 1.00 94.94 77 ASP A C 1
ATOM 627 O O . ASP A 1 77 ? 8.679 -7.029 13.079 1.00 94.94 77 ASP A O 1
ATOM 631 N N . TYR A 1 78 ? 8.192 -6.094 11.096 1.00 96.75 78 TYR A N 1
ATOM 632 C CA . TYR A 1 78 ? 7.005 -5.392 11.582 1.00 96.75 78 TYR A CA 1
ATOM 633 C C . TYR A 1 78 ? 5.936 -6.373 12.077 1.00 96.75 78 TYR A C 1
ATOM 635 O O . TYR A 1 78 ? 5.426 -6.216 13.191 1.00 96.75 78 TYR A O 1
ATOM 643 N N . PHE A 1 79 ? 5.596 -7.390 11.279 1.00 95.31 79 PHE A N 1
ATOM 644 C CA . PHE A 1 79 ? 4.540 -8.345 11.621 1.00 95.31 79 PHE A CA 1
ATOM 645 C C . PHE A 1 79 ? 4.954 -9.352 12.693 1.00 95.31 79 PHE A C 1
ATOM 647 O O . PHE A 1 79 ? 4.095 -9.812 13.444 1.00 95.31 79 PHE A O 1
ATOM 654 N N . GLU A 1 80 ? 6.249 -9.635 12.848 1.00 93.94 80 GLU A N 1
ATOM 655 C CA . GLU A 1 80 ? 6.744 -10.381 14.011 1.00 93.94 80 GLU A CA 1
ATOM 656 C C . GLU A 1 80 ? 6.444 -9.652 15.328 1.00 93.94 80 GLU A C 1
ATOM 658 O O . GLU A 1 80 ? 6.052 -10.282 16.314 1.00 93.94 80 GLU A O 1
ATOM 663 N N . LYS A 1 81 ? 6.573 -8.318 15.333 1.00 95.50 81 LYS A N 1
ATOM 664 C CA . LYS A 1 81 ? 6.296 -7.454 16.494 1.00 95.50 81 LYS A CA 1
ATOM 665 C C . LYS A 1 81 ? 4.811 -7.107 16.653 1.00 95.50 81 LYS A C 1
ATOM 667 O O . LYS A 1 81 ? 4.384 -6.778 17.755 1.00 95.50 81 LYS A O 1
ATOM 672 N N . ASN A 1 82 ? 4.028 -7.184 15.576 1.00 95.19 82 ASN A N 1
ATOM 673 C CA . ASN A 1 82 ? 2.612 -6.801 15.518 1.00 95.19 8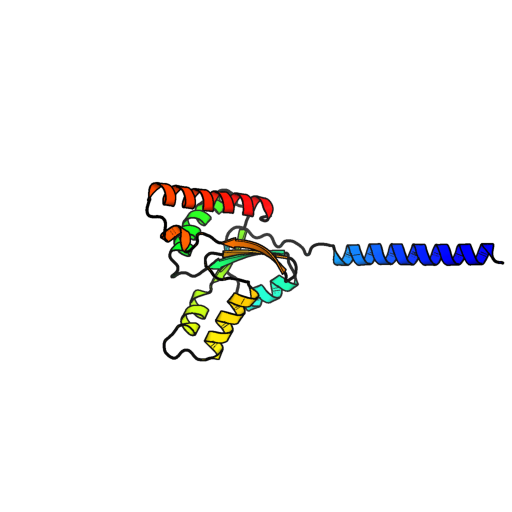2 ASN A CA 1
ATOM 674 C C . ASN A 1 82 ? 1.743 -7.964 14.998 1.00 95.19 82 ASN A C 1
ATOM 676 O O . ASN A 1 82 ? 1.110 -7.864 13.947 1.00 95.19 82 ASN A O 1
ATOM 680 N N . GLN A 1 83 ? 1.728 -9.087 15.722 1.00 92.25 83 GLN A N 1
ATOM 681 C CA . GLN A 1 83 ? 1.126 -10.357 15.270 1.00 92.25 83 GLN A CA 1
ATOM 682 C C . GLN A 1 83 ? -0.403 -10.332 15.101 1.00 92.25 83 GLN A C 1
ATOM 684 O O . GLN A 1 83 ? -0.991 -11.252 14.525 1.00 92.25 83 GLN A O 1
ATOM 689 N N . ASP A 1 84 ? -1.068 -9.329 15.662 1.00 92.12 84 ASP A N 1
ATOM 690 C CA . ASP A 1 84 ? -2.501 -9.081 15.541 1.00 92.12 84 ASP A CA 1
ATOM 691 C C . ASP A 1 84 ? -2.860 -8.228 14.319 1.00 92.12 84 ASP A C 1
ATOM 693 O O . ASP A 1 84 ? -4.022 -8.220 13.923 1.00 92.12 84 ASP A O 1
ATOM 697 N N . LYS A 1 85 ? -1.876 -7.575 13.688 1.00 94.12 85 LYS A N 1
ATOM 698 C CA . LYS A 1 85 ? -2.074 -6.726 12.513 1.00 94.12 85 LYS A CA 1
ATOM 699 C C . LYS A 1 85 ? -1.792 -7.481 11.219 1.00 94.12 85 LYS A C 1
ATOM 701 O O . LYS A 1 85 ? -1.020 -8.442 11.170 1.00 94.12 85 LYS A O 1
ATOM 706 N N . GLY A 1 86 ? -2.379 -6.987 10.137 1.00 94.19 86 GLY A N 1
ATOM 707 C CA . GLY A 1 86 ? -2.175 -7.541 8.809 1.00 94.19 86 GLY A CA 1
ATOM 708 C C . GLY A 1 86 ? -2.891 -6.765 7.719 1.00 94.19 86 GLY A C 1
ATOM 709 O O . GLY A 1 86 ? -3.726 -5.896 7.984 1.00 94.19 86 GLY A O 1
ATOM 710 N N . PHE A 1 87 ? -2.552 -7.095 6.479 1.00 95.56 87 PHE A N 1
ATOM 711 C CA . PHE A 1 87 ? -3.199 -6.548 5.296 1.00 95.56 87 PHE A CA 1
ATOM 712 C C . PHE A 1 87 ? -3.210 -7.534 4.133 1.00 95.56 87 PHE A C 1
ATOM 714 O O . PHE A 1 87 ? -2.438 -8.495 4.068 1.00 95.56 87 PHE A O 1
ATOM 721 N N . TYR A 1 88 ? -4.118 -7.282 3.195 1.00 97.94 88 TYR A N 1
ATOM 722 C CA . TYR A 1 88 ? -4.159 -8.017 1.941 1.00 97.94 88 TYR A CA 1
ATOM 723 C C . TYR A 1 88 ? -3.018 -7.571 1.023 1.00 97.94 88 TYR A C 1
ATOM 725 O O . TYR A 1 88 ? -2.618 -6.417 1.086 1.00 97.94 88 TYR A O 1
ATOM 733 N N . TYR A 1 89 ? -2.516 -8.453 0.162 1.00 98.06 89 TYR A N 1
ATOM 734 C CA . TYR A 1 89 ? -1.498 -8.137 -0.840 1.00 98.06 89 TYR A CA 1
ATOM 735 C C . TYR A 1 89 ? -2.053 -8.325 -2.248 1.00 98.06 89 TYR A C 1
ATOM 737 O O . TYR A 1 89 ? -2.432 -9.436 -2.621 1.00 98.06 89 TYR A O 1
ATOM 745 N N . LEU A 1 90 ? -2.109 -7.239 -3.013 1.00 98.38 90 LEU A N 1
ATOM 746 C CA . LEU A 1 90 ? -2.398 -7.263 -4.438 1.00 98.38 90 LEU A CA 1
ATOM 747 C C . LEU A 1 90 ? -1.075 -7.188 -5.204 1.00 98.38 90 LEU A C 1
ATOM 749 O O . LEU A 1 90 ? -0.415 -6.147 -5.215 1.00 98.38 90 LEU A O 1
ATOM 753 N N . ASP A 1 91 ? -0.723 -8.288 -5.859 1.00 97.50 91 ASP A N 1
ATOM 754 C CA . ASP A 1 91 ? 0.420 -8.346 -6.763 1.00 97.50 91 ASP A CA 1
ATOM 755 C C . ASP A 1 91 ? 0.016 -7.852 -8.158 1.00 97.50 91 ASP A C 1
ATOM 757 O O . ASP A 1 91 ? -0.924 -8.369 -8.767 1.00 97.50 91 ASP A O 1
ATOM 761 N N . LEU A 1 92 ? 0.721 -6.839 -8.661 1.00 96.81 92 LEU A N 1
ATOM 762 C CA . LEU A 1 92 ? 0.515 -6.284 -9.999 1.00 96.81 92 LEU A CA 1
ATOM 763 C C . LEU A 1 92 ? 1.534 -6.770 -11.034 1.00 96.81 92 LEU A C 1
ATOM 765 O O . LEU A 1 92 ? 1.462 -6.311 -12.176 1.00 96.81 92 LEU A O 1
ATOM 769 N N . GLN A 1 93 ? 2.459 -7.670 -10.677 1.00 95.75 93 GLN A N 1
ATOM 770 C CA . GLN A 1 93 ? 3.530 -8.150 -11.557 1.00 95.75 93 GLN A CA 1
ATOM 771 C C . GLN A 1 93 ? 2.987 -8.595 -12.918 1.00 95.75 93 GLN A C 1
ATOM 773 O O . GLN A 1 93 ? 3.314 -7.997 -13.943 1.00 95.75 93 GLN A O 1
ATOM 778 N N . GLU A 1 94 ? 2.106 -9.598 -12.923 1.00 94.38 94 GLU A N 1
ATOM 779 C CA . GLU A 1 94 ? 1.604 -10.212 -14.155 1.00 94.38 94 GLU A CA 1
ATOM 780 C C . GLU A 1 94 ? 0.830 -9.207 -15.023 1.00 94.38 94 GLU A C 1
ATOM 782 O O . GLU A 1 94 ? 0.996 -9.159 -16.244 1.00 94.38 94 GLU A O 1
ATOM 787 N N . CYS A 1 95 ? -0.010 -8.374 -14.402 1.00 94.25 95 CYS A N 1
ATOM 788 C CA . CYS A 1 95 ? -0.809 -7.384 -15.122 1.00 94.25 95 CYS A CA 1
ATOM 789 C C . CYS A 1 95 ? 0.076 -6.297 -15.748 1.00 94.25 95 CYS A C 1
ATOM 791 O O . CYS A 1 95 ? -0.090 -5.964 -16.923 1.00 94.25 95 CYS A O 1
ATOM 793 N N . ARG A 1 96 ? 1.070 -5.798 -15.003 1.00 95.69 96 ARG A N 1
ATOM 794 C CA . ARG A 1 96 ? 2.026 -4.814 -15.514 1.00 95.69 96 ARG A CA 1
ATOM 795 C C . ARG A 1 96 ? 2.858 -5.392 -16.651 1.00 95.69 96 ARG A C 1
ATOM 797 O O . ARG A 1 96 ? 3.023 -4.722 -17.663 1.00 95.69 96 ARG A O 1
ATOM 804 N N . GLU A 1 97 ? 3.384 -6.607 -16.500 1.00 96.00 97 GLU A N 1
ATOM 805 C CA . GLU A 1 97 ? 4.188 -7.270 -17.534 1.00 96.00 97 GLU A CA 1
ATOM 806 C C . GLU A 1 97 ? 3.433 -7.382 -18.858 1.00 96.00 97 GLU A C 1
ATOM 808 O O . GLU A 1 97 ? 3.993 -7.064 -19.905 1.00 96.00 97 GLU A O 1
ATOM 813 N N . LYS A 1 98 ? 2.152 -7.770 -18.819 1.00 96.12 98 LYS A N 1
ATOM 814 C CA . LYS A 1 98 ? 1.296 -7.807 -20.014 1.00 96.12 98 LYS A CA 1
ATOM 815 C C . LYS A 1 98 ? 1.099 -6.419 -20.621 1.00 96.12 98 LYS A C 1
ATOM 817 O O . LYS A 1 98 ? 1.204 -6.280 -21.835 1.00 96.12 98 LYS A O 1
ATOM 822 N N . ALA A 1 99 ? 0.866 -5.404 -19.790 1.00 96.25 99 ALA A N 1
ATOM 823 C CA . ALA A 1 99 ? 0.601 -4.038 -20.235 1.00 96.25 99 ALA A CA 1
ATOM 824 C C . ALA A 1 99 ? 1.821 -3.330 -20.853 1.00 96.25 99 ALA A C 1
ATOM 826 O O . ALA A 1 99 ? 1.654 -2.518 -21.758 1.00 96.25 99 ALA A O 1
ATOM 827 N N . VAL A 1 100 ? 3.042 -3.616 -20.388 1.00 94.69 100 VAL A N 1
ATOM 828 C CA . VAL A 1 100 ? 4.263 -2.918 -20.851 1.00 94.69 100 VAL A CA 1
ATOM 829 C C . VAL A 1 100 ? 5.080 -3.705 -21.873 1.00 94.69 100 VAL A C 1
ATOM 831 O O . VAL A 1 100 ? 6.114 -3.223 -22.331 1.00 94.69 100 VAL A O 1
ATOM 834 N N . LYS A 1 101 ? 4.657 -4.924 -22.217 1.00 95.88 101 LYS A N 1
ATOM 835 C CA . LYS A 1 101 ? 5.345 -5.759 -23.202 1.00 95.88 101 LYS A CA 1
ATOM 836 C C . LYS A 1 101 ? 5.305 -5.118 -24.592 1.00 95.88 101 LYS A C 1
ATOM 838 O O . LYS A 1 101 ? 4.283 -4.576 -25.009 1.00 95.88 101 LYS A O 1
ATOM 843 N N . ASP A 1 102 ? 6.383 -5.268 -25.357 1.00 94.56 102 ASP A N 1
ATOM 844 C CA . ASP A 1 102 ? 6.403 -4.871 -26.767 1.00 94.56 102 ASP A CA 1
ATOM 845 C C . ASP A 1 102 ? 5.275 -5.567 -27.545 1.00 94.56 102 ASP A C 1
ATOM 847 O O . ASP A 1 102 ? 5.176 -6.798 -27.577 1.00 94.56 102 ASP A O 1
ATOM 851 N N . GLY A 1 103 ? 4.404 -4.768 -28.167 1.00 93.75 103 GLY A N 1
ATOM 852 C CA . GLY A 1 103 ? 3.212 -5.268 -28.854 1.00 93.75 103 GLY A CA 1
ATOM 853 C C . GLY A 1 103 ? 2.065 -5.679 -27.924 1.00 93.75 103 GLY A C 1
ATOM 854 O O . GLY A 1 103 ? 1.197 -6.439 -28.357 1.00 93.75 103 GLY A O 1
ATOM 855 N N . ALA A 1 104 ? 2.049 -5.203 -26.673 1.00 95.62 104 ALA A N 1
ATOM 856 C CA . ALA A 1 104 ? 0.921 -5.361 -25.759 1.00 95.62 104 ALA A CA 1
ATOM 857 C C . ALA A 1 104 ? -0.395 -4.951 -26.434 1.00 95.62 104 ALA A C 1
ATOM 859 O O . ALA A 1 104 ? -0.478 -3.945 -27.149 1.00 95.62 104 ALA A O 1
ATOM 860 N N . ASN A 1 105 ? -1.433 -5.758 -26.221 1.00 96.44 105 ASN A N 1
ATOM 861 C CA . ASN A 1 105 ? -2.746 -5.447 -26.761 1.00 96.44 105 ASN A CA 1
ATOM 862 C C . ASN A 1 105 ? -3.397 -4.320 -25.936 1.00 96.44 105 ASN A C 1
ATOM 864 O O . ASN A 1 105 ? -3.027 -4.038 -24.795 1.00 96.44 105 ASN A O 1
ATOM 868 N N . LYS A 1 106 ? -4.391 -3.661 -26.532 1.00 97.00 106 LYS A N 1
ATOM 869 C CA . LYS A 1 106 ? -5.067 -2.521 -25.905 1.00 97.00 106 LYS A CA 1
ATOM 870 C C . LYS A 1 106 ? -5.806 -2.906 -24.617 1.00 97.00 106 LYS A C 1
ATOM 872 O O . LYS A 1 106 ? -5.923 -2.066 -23.731 1.00 97.00 106 LYS A O 1
ATOM 877 N N . GLU A 1 107 ? -6.307 -4.134 -24.522 1.00 96.62 107 GLU A N 1
ATOM 878 C CA . GLU A 1 107 ? -7.085 -4.611 -23.375 1.00 96.62 107 GLU A CA 1
ATOM 879 C C . GLU A 1 107 ? -6.194 -4.752 -22.135 1.00 96.62 107 GLU A C 1
ATOM 881 O O . GLU A 1 107 ? -6.561 -4.248 -21.079 1.00 96.62 107 GLU A O 1
ATOM 886 N N . ASP A 1 108 ? -4.992 -5.315 -22.279 1.00 96.69 108 ASP A N 1
ATOM 887 C CA . ASP A 1 108 ? -4.015 -5.456 -21.193 1.00 96.69 108 ASP A CA 1
ATOM 888 C C . ASP A 1 108 ? -3.526 -4.091 -20.683 1.00 96.69 108 ASP A C 1
ATOM 890 O O . ASP A 1 108 ? -3.471 -3.855 -19.474 1.00 96.69 108 ASP A O 1
ATOM 894 N N . ILE A 1 109 ? -3.228 -3.160 -21.600 1.00 97.12 109 ILE A N 1
ATOM 895 C CA . ILE A 1 109 ? -2.841 -1.782 -21.252 1.00 97.12 109 ILE A CA 1
ATOM 896 C C . ILE A 1 109 ? -3.969 -1.095 -20.475 1.00 97.12 109 ILE A C 1
ATOM 898 O O . ILE A 1 109 ? -3.736 -0.498 -19.424 1.00 97.12 109 ILE A O 1
ATOM 902 N N . MET A 1 110 ? -5.202 -1.185 -20.983 1.00 97.06 110 MET A N 1
ATOM 903 C CA . MET A 1 110 ? -6.362 -0.571 -20.341 1.00 97.06 110 MET A CA 1
ATOM 904 C C . MET A 1 110 ? -6.658 -1.194 -18.979 1.00 97.06 110 MET A C 1
ATOM 906 O O . MET A 1 110 ? -6.934 -0.450 -18.045 1.00 97.06 110 MET A O 1
ATOM 910 N N . ALA A 1 111 ? -6.562 -2.517 -18.839 1.00 95.88 111 ALA A N 1
ATOM 911 C CA . ALA A 1 111 ? -6.799 -3.198 -17.572 1.00 95.88 111 ALA A CA 1
ATOM 912 C C . ALA A 1 111 ? -5.828 -2.716 -16.484 1.00 95.88 111 ALA A C 1
ATOM 914 O O . ALA A 1 111 ? -6.254 -2.381 -15.377 1.00 95.88 111 ALA A O 1
ATOM 915 N N . TYR A 1 112 ? -4.535 -2.609 -16.804 1.00 96.56 112 TYR A N 1
ATOM 916 C CA . TYR A 1 112 ? -3.536 -2.105 -15.862 1.00 96.56 112 TYR A CA 1
ATOM 917 C C . TYR A 1 112 ? -3.791 -0.641 -15.468 1.00 96.56 112 TYR A C 1
ATOM 919 O O . TYR A 1 112 ? -3.786 -0.307 -14.281 1.00 96.56 112 TYR A O 1
ATOM 927 N N . GLU A 1 113 ? -4.087 0.228 -16.438 1.00 96.56 113 GLU A N 1
ATOM 928 C CA . GLU A 1 113 ? -4.405 1.637 -16.171 1.00 96.56 113 GLU A CA 1
ATOM 929 C C . GLU A 1 113 ? -5.709 1.813 -15.378 1.00 96.56 113 GLU A C 1
ATOM 931 O O . GLU A 1 113 ? -5.803 2.674 -14.501 1.00 96.56 113 GLU A O 1
ATOM 936 N N . GLU A 1 114 ? -6.718 0.975 -15.618 1.00 96.56 114 GLU A N 1
ATOM 937 C CA . GLU A 1 114 ? -7.957 0.974 -14.841 1.00 96.56 114 GLU A CA 1
ATOM 938 C C . GLU A 1 114 ? -7.720 0.565 -13.390 1.00 96.56 114 GLU A C 1
ATOM 940 O O . GLU A 1 114 ? -8.258 1.218 -12.492 1.00 96.56 114 GLU A O 1
ATOM 945 N N . ILE A 1 115 ? -6.886 -0.451 -13.137 1.00 96.88 115 ILE A N 1
ATOM 946 C CA . ILE A 1 115 ? -6.486 -0.828 -11.775 1.00 96.88 115 ILE A CA 1
ATOM 947 C C . ILE A 1 115 ? -5.805 0.358 -11.093 1.00 96.88 115 ILE A C 1
ATOM 949 O O . ILE A 1 115 ? -6.223 0.748 -9.998 1.00 96.88 115 ILE A O 1
ATOM 953 N N . ARG A 1 116 ? -4.812 0.971 -11.754 1.00 96.94 116 ARG A N 1
ATOM 954 C CA . ARG A 1 116 ? -4.073 2.115 -11.203 1.00 96.94 116 ARG A CA 1
ATOM 955 C C . ARG A 1 116 ? -4.985 3.284 -10.878 1.00 96.94 116 ARG A C 1
ATOM 957 O O . ARG A 1 116 ? -4.963 3.798 -9.766 1.00 96.94 116 ARG A O 1
ATOM 964 N N . LYS A 1 117 ? -5.860 3.649 -11.811 1.00 97.06 117 LYS A N 1
ATOM 965 C CA . LYS A 1 117 ? -6.830 4.730 -11.637 1.00 97.06 117 LYS A CA 1
ATOM 966 C C . LYS A 1 117 ? -7.859 4.428 -10.549 1.00 97.06 117 LYS A C 1
ATOM 968 O O . LYS A 1 117 ? -8.228 5.314 -9.786 1.00 97.06 117 LYS A O 1
ATOM 973 N N . LYS A 1 118 ? -8.364 3.193 -10.482 1.00 96.19 118 LYS A N 1
ATOM 974 C CA . LYS A 1 118 ? -9.385 2.788 -9.505 1.00 96.19 118 LYS A CA 1
ATOM 975 C C . LYS A 1 118 ? -8.836 2.782 -8.083 1.00 96.19 118 LYS A C 1
ATOM 977 O O . LYS A 1 118 ? -9.569 3.133 -7.158 1.00 96.19 118 LYS A O 1
ATOM 982 N N . LEU A 1 119 ? -7.589 2.343 -7.930 1.00 96.62 119 LEU A N 1
ATOM 983 C CA . LEU A 1 119 ? -6.885 2.287 -6.653 1.00 96.62 119 LEU A CA 1
ATOM 984 C C . LEU A 1 119 ? -6.117 3.575 -6.340 1.00 96.62 119 LEU A C 1
ATOM 986 O O . LEU A 1 119 ? -5.561 3.676 -5.252 1.00 96.62 119 LEU A O 1
ATOM 990 N N . ASP A 1 120 ? -6.139 4.549 -7.254 1.00 96.38 120 ASP A N 1
ATOM 991 C CA . ASP A 1 120 ? -5.417 5.814 -7.143 1.00 96.38 120 ASP A CA 1
ATOM 992 C C . ASP A 1 120 ? -3.927 5.574 -6.844 1.00 96.38 120 ASP A C 1
ATOM 994 O O . ASP A 1 120 ? -3.408 6.043 -5.843 1.00 96.38 120 ASP A O 1
ATOM 998 N N . ILE A 1 121 ? -3.240 4.759 -7.649 1.00 95.00 121 ILE A N 1
ATOM 999 C CA . ILE A 1 121 ? -1.827 4.406 -7.429 1.00 95.00 121 ILE A CA 1
ATOM 1000 C C . ILE A 1 121 ? -0.944 4.865 -8.590 1.00 95.00 121 ILE A C 1
ATOM 1002 O O . ILE A 1 121 ? -1.103 4.452 -9.743 1.00 95.00 121 ILE A O 1
ATOM 1006 N N . GLU A 1 122 ? 0.041 5.693 -8.264 1.00 92.81 122 GLU A N 1
ATOM 1007 C CA . GLU A 1 122 ? 1.053 6.153 -9.217 1.00 92.81 122 GLU A CA 1
ATOM 1008 C C . GLU A 1 122 ? 2.381 5.421 -9.008 1.00 92.81 122 GLU A C 1
ATOM 1010 O O . GLU A 1 122 ? 3.043 5.084 -9.992 1.00 92.81 122 GLU A O 1
ATOM 1015 N N . TRP A 1 123 ? 2.678 5.067 -7.754 1.00 94.12 123 TRP A N 1
ATOM 1016 C CA . TRP A 1 123 ? 3.898 4.411 -7.297 1.00 94.12 123 TRP A CA 1
ATOM 1017 C C . TRP A 1 123 ? 3.603 3.092 -6.561 1.00 94.12 123 TRP A C 1
ATOM 1019 O O . TRP A 1 123 ? 2.507 2.877 -6.033 1.00 94.12 123 TRP A O 1
ATOM 1029 N N . VAL A 1 124 ? 4.585 2.190 -6.523 1.00 96.44 124 VAL A N 1
ATOM 1030 C CA . VAL A 1 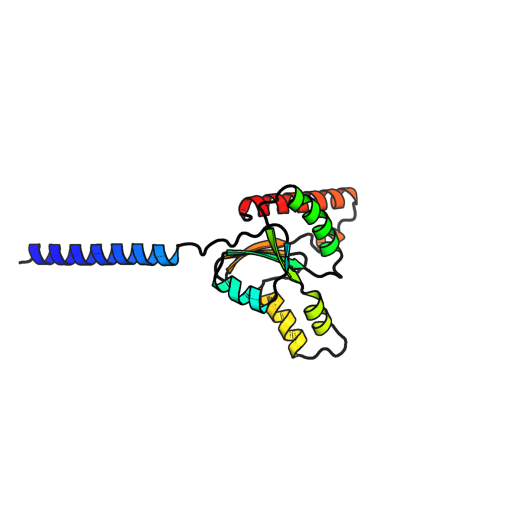124 ? 4.573 0.985 -5.679 1.00 96.44 124 VAL A CA 1
ATOM 1031 C C . VAL A 1 124 ? 5.920 0.869 -4.953 1.00 96.44 124 VAL A C 1
ATOM 1033 O O . VAL A 1 124 ? 6.946 1.130 -5.580 1.00 96.44 124 VAL A O 1
ATOM 1036 N N . PRO A 1 125 ? 5.951 0.441 -3.678 1.00 98.06 125 PRO A N 1
ATOM 1037 C CA . PRO A 1 125 ? 4.843 -0.141 -2.927 1.00 98.06 125 PRO A CA 1
ATOM 1038 C C . PRO A 1 125 ? 3.917 0.908 -2.288 1.00 98.06 125 PRO A C 1
ATOM 1040 O O . PRO A 1 125 ? 4.372 1.918 -1.758 1.00 98.06 125 PRO A O 1
ATOM 1043 N N . THR A 1 126 ? 2.609 0.633 -2.308 1.00 98.44 126 THR A N 1
ATOM 1044 C CA . THR A 1 126 ? 1.571 1.520 -1.752 1.00 98.44 126 THR A CA 1
ATOM 1045 C C . THR A 1 126 ? 0.619 0.741 -0.854 1.00 98.44 126 THR A C 1
ATOM 1047 O O . THR A 1 126 ? 0.186 -0.355 -1.200 1.00 98.44 126 THR A O 1
ATOM 1050 N N . VAL A 1 127 ? 0.260 1.304 0.297 1.00 98.31 127 VAL A N 1
ATOM 1051 C CA . VAL A 1 127 ? -0.671 0.722 1.267 1.00 98.31 127 VAL A CA 1
ATOM 1052 C C . VAL A 1 127 ? -1.914 1.602 1.372 1.00 98.31 127 VAL A C 1
ATOM 1054 O O . VAL A 1 127 ? -1.831 2.799 1.639 1.00 98.31 127 VAL A O 1
ATOM 1057 N N . LEU A 1 128 ? -3.088 1.011 1.162 1.00 98.31 128 LEU A N 1
ATOM 1058 C CA . LEU A 1 128 ? -4.377 1.698 1.180 1.00 98.31 128 LEU A CA 1
ATOM 1059 C C . LEU A 1 128 ? -5.219 1.226 2.356 1.00 98.31 128 LEU A C 1
ATOM 1061 O O . LEU A 1 128 ? -5.403 0.027 2.553 1.00 98.31 128 LEU A O 1
ATOM 1065 N N . PHE A 1 129 ? -5.826 2.171 3.069 1.00 97.38 129 PHE A N 1
ATOM 1066 C CA . PHE A 1 129 ? -6.949 1.888 3.954 1.00 97.38 129 PHE A CA 1
ATOM 1067 C C . PHE A 1 129 ? -8.253 2.143 3.203 1.00 97.38 129 PHE A C 1
ATOM 1069 O O . PHE A 1 129 ? -8.595 3.285 2.874 1.00 97.38 129 PHE A O 1
ATOM 1076 N N . ILE A 1 130 ? -8.995 1.069 2.946 1.00 95.75 130 ILE A N 1
ATOM 1077 C CA . ILE A 1 130 ? -10.259 1.106 2.219 1.00 95.75 130 ILE A CA 1
ATOM 1078 C C . ILE A 1 130 ? -11.412 0.956 3.206 1.00 95.75 130 ILE A C 1
ATOM 1080 O O . ILE A 1 130 ? -11.390 0.105 4.093 1.00 95.75 130 ILE A O 1
ATOM 1084 N N . ASN A 1 131 ? -12.454 1.765 3.025 1.00 91.69 131 ASN A N 1
ATOM 1085 C CA . ASN A 1 131 ? -13.703 1.693 3.771 1.00 91.69 131 ASN A CA 1
ATOM 1086 C C . ASN A 1 131 ? -14.877 1.920 2.814 1.00 91.69 131 ASN A C 1
ATOM 1088 O O . ASN A 1 131 ? -15.076 3.029 2.316 1.00 91.69 131 ASN A O 1
ATOM 1092 N N . LYS A 1 132 ? -15.669 0.871 2.561 1.00 81.50 132 LYS A N 1
ATOM 1093 C CA . LYS A 1 132 ? -16.873 0.929 1.708 1.00 81.50 132 LYS A CA 1
ATOM 1094 C C . LYS A 1 132 ? -16.610 1.568 0.335 1.00 81.50 132 LYS A C 1
ATOM 1096 O O . LYS A 1 132 ? -17.146 2.634 0.028 1.00 81.50 132 LYS A O 1
ATOM 1101 N N . SER A 1 133 ? -15.783 0.916 -0.474 1.00 88.38 133 SER A N 1
ATOM 1102 C CA . SER A 1 133 ? -15.472 1.322 -1.853 1.00 88.38 133 SER A CA 1
ATOM 1103 C C . SER A 1 133 ? -14.767 2.682 -1.970 1.00 88.38 133 SER A C 1
ATOM 1105 O O . SER A 1 133 ? -14.542 3.158 -3.081 1.00 88.38 133 SER A O 1
ATOM 1107 N N . LYS A 1 134 ? -14.395 3.299 -0.839 1.00 92.75 134 LYS A N 1
ATOM 1108 C CA . LYS A 1 134 ? -13.625 4.540 -0.762 1.00 92.75 134 LYS A CA 1
ATOM 1109 C C . LYS A 1 134 ? -12.261 4.268 -0.154 1.00 92.75 134 LYS A C 1
ATOM 1111 O O . LYS A 1 134 ? -12.159 3.613 0.882 1.00 92.75 134 LYS A O 1
ATOM 1116 N N . ILE A 1 135 ? -11.237 4.830 -0.772 1.00 95.69 135 ILE A N 1
ATOM 1117 C CA . ILE A 1 135 ? -9.900 4.923 -0.195 1.00 95.69 135 ILE A CA 1
ATOM 1118 C C . ILE A 1 135 ? -9.946 6.081 0.802 1.00 95.69 135 ILE A C 1
ATOM 1120 O O . ILE A 1 135 ? -10.246 7.211 0.423 1.00 95.69 135 ILE A O 1
ATOM 1124 N N . LEU A 1 136 ? -9.750 5.792 2.089 1.00 95.25 136 LEU A N 1
ATOM 1125 C CA . LEU A 1 136 ? -9.761 6.815 3.142 1.00 95.25 136 LEU A CA 1
ATOM 1126 C C . LEU A 1 136 ? -8.366 7.328 3.472 1.00 95.25 136 LEU A C 1
ATOM 1128 O O . LEU A 1 136 ? -8.225 8.444 3.966 1.00 95.25 136 LEU A O 1
ATOM 1132 N N . SER A 1 137 ? -7.346 6.504 3.251 1.00 97.50 137 SER A N 1
ATOM 1133 C CA . SER A 1 137 ? -5.960 6.895 3.441 1.00 97.50 137 SER A CA 1
ATOM 1134 C C . SER A 1 137 ? -5.045 6.043 2.577 1.00 97.50 137 SER A C 1
ATOM 1136 O O . SER A 1 137 ? -5.377 4.903 2.247 1.00 97.50 137 SER A O 1
ATOM 1138 N N . LYS A 1 138 ? -3.900 6.623 2.238 1.00 97.75 138 LYS A N 1
ATOM 1139 C CA . LYS A 1 138 ? -2.840 6.044 1.431 1.00 97.75 138 LYS A CA 1
ATOM 1140 C C . LYS A 1 138 ? -1.514 6.310 2.135 1.00 97.75 138 LYS A C 1
ATOM 1142 O O . LYS A 1 138 ? -1.343 7.386 2.707 1.00 97.75 138 LYS A O 1
ATOM 1147 N N . TYR A 1 139 ? -0.630 5.331 2.091 1.00 98.25 139 TYR A N 1
ATOM 1148 C CA . TYR A 1 139 ? 0.776 5.443 2.436 1.00 98.25 139 TYR A CA 1
ATOM 1149 C C . TYR A 1 139 ? 1.580 4.928 1.241 1.00 98.25 139 TYR A C 1
ATOM 1151 O O . TYR A 1 139 ? 1.374 3.792 0.817 1.00 98.25 139 TYR A O 1
ATOM 1159 N N . GLU A 1 140 ? 2.451 5.758 0.681 1.00 97.69 140 GLU A N 1
ATOM 1160 C CA . GLU A 1 140 ? 3.351 5.383 -0.413 1.00 97.69 140 GLU A CA 1
ATOM 1161 C C . GLU A 1 140 ? 4.767 5.294 0.158 1.00 97.69 140 GLU A C 1
ATOM 1163 O O . GLU A 1 140 ? 5.214 6.199 0.863 1.00 97.69 140 GLU A O 1
ATOM 1168 N N . PHE A 1 141 ? 5.448 4.174 -0.078 1.00 98.06 141 PHE A N 1
ATOM 1169 C CA . PHE A 1 141 ? 6.789 3.954 0.452 1.00 98.06 141 PHE A CA 1
ATOM 1170 C C . PHE A 1 141 ? 7.834 4.479 -0.528 1.00 98.06 141 PHE A C 1
ATOM 1172 O O . PHE A 1 141 ? 8.022 3.915 -1.614 1.00 98.06 141 PHE A O 1
ATOM 1179 N N . LEU A 1 142 ? 8.550 5.512 -0.081 1.00 96.56 142 LEU A N 1
ATOM 1180 C CA . LEU A 1 142 ? 9.507 6.274 -0.880 1.00 96.56 142 LEU A CA 1
ATOM 1181 C C . LEU A 1 142 ? 8.858 6.888 -2.131 1.00 96.56 142 LEU A C 1
ATOM 1183 O O . LEU A 1 142 ? 7.689 6.672 -2.445 1.00 96.56 142 LEU A O 1
ATOM 1187 N N . SER A 1 143 ? 9.629 7.703 -2.833 1.00 93.69 143 SER A N 1
ATOM 1188 C CA . SER A 1 143 ? 9.204 8.394 -4.044 1.00 93.69 143 SER A CA 1
ATOM 1189 C C . SER A 1 143 ? 10.395 8.550 -4.983 1.00 93.69 143 SER A C 1
ATOM 1191 O O . SER A 1 143 ? 11.525 8.205 -4.635 1.00 93.69 143 SER A O 1
ATOM 1193 N N . GLU A 1 144 ? 10.159 9.097 -6.172 1.00 92.56 144 GLU A N 1
ATOM 1194 C CA . GLU A 1 144 ? 11.243 9.484 -7.077 1.00 92.56 144 GLU A CA 1
ATOM 1195 C C . GLU A 1 144 ? 12.223 10.462 -6.398 1.00 92.56 144 GLU A C 1
ATOM 1197 O O . GLU A 1 144 ? 13.432 10.253 -6.454 1.00 92.56 144 GLU A O 1
ATOM 1202 N N . GLU A 1 145 ? 11.709 11.425 -5.623 1.00 93.69 145 GLU A N 1
ATOM 1203 C CA . GLU A 1 145 ? 12.507 12.432 -4.903 1.00 93.69 145 GLU A CA 1
ATOM 1204 C C . GLU A 1 145 ? 13.528 11.818 -3.929 1.00 93.69 145 GLU A C 1
ATOM 1206 O O . GLU A 1 145 ? 14.599 12.381 -3.714 1.00 93.69 145 GLU A O 1
ATOM 1211 N N . PHE A 1 146 ? 13.240 10.641 -3.358 1.00 95.81 146 PHE A N 1
ATOM 1212 C CA . PHE A 1 146 ? 14.181 9.924 -2.489 1.00 95.81 146 PHE A CA 1
ATOM 1213 C C . PHE A 1 146 ? 15.489 9.566 -3.213 1.00 95.81 146 PHE A C 1
ATOM 1215 O O . PHE A 1 146 ? 16.562 9.520 -2.600 1.00 95.81 146 PHE A O 1
ATOM 1222 N N . TYR A 1 147 ? 15.410 9.294 -4.515 1.00 94.75 147 TYR A N 1
ATOM 1223 C CA . TYR A 1 147 ? 16.555 8.913 -5.337 1.00 94.75 147 TYR A CA 1
ATOM 1224 C C . TYR A 1 147 ? 17.349 10.109 -5.858 1.00 94.75 147 TYR A C 1
ATOM 1226 O O . TYR A 1 147 ? 18.519 9.943 -6.200 1.00 94.75 147 TYR A O 1
ATOM 1234 N N . ASP A 1 148 ? 16.757 11.302 -5.827 1.00 96.81 148 ASP A N 1
ATOM 1235 C CA . ASP A 1 148 ? 17.434 12.559 -6.146 1.00 96.81 148 ASP A CA 1
ATOM 1236 C C . ASP A 1 148 ? 18.296 13.079 -4.977 1.00 96.81 148 ASP A C 1
ATOM 1238 O O . ASP A 1 148 ? 19.074 14.023 -5.131 1.00 96.81 148 ASP A O 1
ATOM 1242 N N . ILE A 1 149 ? 18.204 12.457 -3.793 1.00 97.00 149 ILE A N 1
ATOM 1243 C CA . ILE A 1 149 ? 19.014 12.815 -2.623 1.00 97.00 149 ILE A CA 1
ATOM 1244 C C . ILE A 1 149 ? 20.475 12.395 -2.843 1.00 97.00 149 ILE A C 1
ATOM 1246 O O . ILE A 1 149 ? 20.831 11.221 -2.751 1.00 97.00 149 ILE A O 1
ATOM 1250 N N . GLU A 1 150 ? 21.361 13.375 -3.040 1.00 96.62 150 GLU A N 1
ATOM 1251 C CA . GLU A 1 150 ? 22.799 13.122 -3.224 1.00 96.62 150 GLU A CA 1
ATOM 1252 C C . GLU A 1 150 ? 23.496 12.613 -1.948 1.00 96.62 150 GLU A C 1
ATOM 1254 O O . GLU A 1 150 ? 24.436 11.812 -1.998 1.00 96.62 150 GLU A O 1
ATOM 1259 N N . SER A 1 151 ? 23.062 13.093 -0.778 1.00 97.75 151 SER A N 1
ATOM 1260 C CA . SER A 1 151 ? 23.683 12.739 0.498 1.00 97.75 151 SER A CA 1
ATOM 1261 C C . SER A 1 151 ? 23.155 11.409 1.022 1.00 97.75 151 SER A C 1
ATOM 1263 O O . SER A 1 151 ? 22.014 11.318 1.473 1.00 97.75 151 SER A O 1
ATOM 1265 N N . LYS A 1 152 ? 24.025 10.395 1.072 1.00 96.81 152 LYS A N 1
ATOM 1266 C CA . LYS A 1 152 ? 23.687 9.073 1.626 1.00 96.81 152 LYS A CA 1
ATOM 1267 C C . LYS A 1 152 ? 23.132 9.137 3.046 1.00 96.81 152 LYS A C 1
ATOM 1269 O O . LYS A 1 152 ? 22.178 8.434 3.340 1.00 96.81 152 LYS A O 1
ATOM 1274 N N . SER A 1 153 ? 23.678 9.998 3.906 1.00 97.75 153 SER A N 1
ATOM 1275 C CA . SER A 1 153 ? 23.189 10.105 5.285 1.00 97.75 153 SER A CA 1
ATOM 1276 C C . SER A 1 153 ? 21.779 10.693 5.355 1.00 97.75 153 SER A C 1
ATOM 1278 O O . SER A 1 153 ? 21.007 10.328 6.229 1.00 97.75 153 SER A O 1
ATOM 1280 N N . VAL A 1 154 ? 21.433 11.608 4.442 1.00 97.62 154 VAL A N 1
ATOM 1281 C CA . VAL A 1 154 ? 20.074 12.167 4.357 1.00 97.62 154 VAL A CA 1
ATOM 1282 C C . VAL A 1 154 ? 19.123 11.128 3.767 1.00 97.62 154 VAL A C 1
ATOM 1284 O O . VAL A 1 154 ? 18.009 10.972 4.249 1.00 97.62 154 VAL A O 1
ATOM 1287 N N . GLN A 1 155 ? 19.579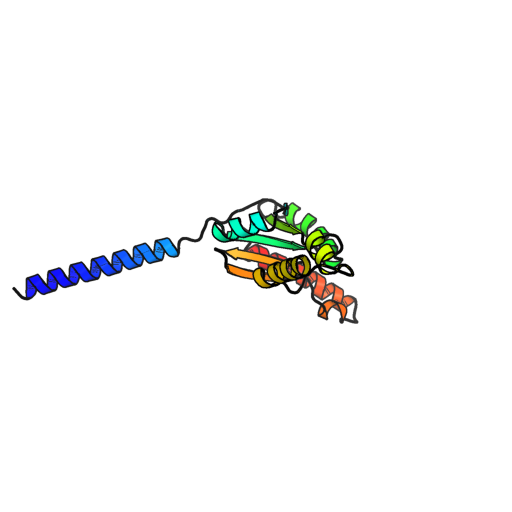 10.366 2.774 1.00 97.19 155 GLN A N 1
ATOM 1288 C CA . GLN A 1 155 ? 18.803 9.274 2.196 1.00 97.19 155 GLN A CA 1
ATOM 1289 C C . GLN A 1 155 ? 18.510 8.175 3.234 1.00 97.19 155 GLN A C 1
ATOM 1291 O O . GLN A 1 155 ? 17.392 7.674 3.302 1.00 97.19 155 GLN A O 1
ATOM 1296 N N . GLU A 1 156 ? 19.475 7.829 4.087 1.00 97.38 156 GLU A N 1
ATOM 1297 C CA . GLU A 1 156 ? 19.266 6.912 5.217 1.00 97.38 156 GLU A CA 1
ATOM 1298 C C . GLU A 1 156 ? 18.227 7.458 6.210 1.00 97.38 156 GLU A C 1
ATOM 1300 O O . GLU A 1 156 ? 17.328 6.722 6.610 1.00 97.38 156 GLU A O 1
ATOM 1305 N N . GLN A 1 157 ? 18.278 8.754 6.534 1.00 97.94 157 GLN A N 1
ATOM 1306 C CA . GLN A 1 157 ? 17.297 9.403 7.416 1.00 97.94 157 GLN A CA 1
ATOM 1307 C C . GLN A 1 157 ? 15.879 9.410 6.829 1.00 97.94 157 GLN A C 1
ATOM 1309 O O . GLN A 1 157 ? 14.924 9.111 7.541 1.00 97.94 157 GLN A O 1
ATOM 1314 N N . GLU A 1 158 ? 15.714 9.714 5.538 1.00 97.88 158 GLU A N 1
ATOM 1315 C CA . GLU A 1 158 ? 14.391 9.668 4.897 1.00 97.88 158 GLU A CA 1
ATOM 1316 C C . GLU A 1 158 ? 13.856 8.232 4.787 1.00 97.88 158 GLU A C 1
ATOM 1318 O O . GLU A 1 158 ? 12.649 8.018 4.877 1.00 97.88 158 GLU A O 1
ATOM 1323 N N . LEU A 1 159 ? 14.733 7.228 4.665 1.00 97.81 159 LEU A N 1
ATOM 1324 C CA . LEU A 1 159 ? 14.322 5.825 4.726 1.00 97.81 159 LEU A CA 1
ATOM 1325 C C . LEU A 1 159 ? 13.816 5.438 6.124 1.00 97.81 159 LEU A C 1
ATOM 1327 O O . LEU A 1 159 ? 12.777 4.789 6.239 1.00 97.81 159 LEU A O 1
ATOM 1331 N N . GLU A 1 160 ? 14.533 5.829 7.181 1.00 97.88 160 GLU A N 1
ATOM 1332 C CA . GLU A 1 160 ? 14.099 5.607 8.567 1.00 97.88 160 GLU A CA 1
ATOM 1333 C C . GLU A 1 160 ? 12.756 6.285 8.837 1.00 97.88 160 GLU A C 1
ATOM 1335 O O . GLU A 1 160 ? 11.820 5.648 9.323 1.00 97.88 160 GLU A O 1
ATOM 1340 N N . LYS A 1 161 ? 12.623 7.544 8.419 1.00 98.06 161 LYS A N 1
ATOM 1341 C CA . LYS A 1 161 ? 11.382 8.308 8.521 1.00 98.06 161 LYS A CA 1
ATOM 1342 C C . LYS A 1 161 ? 10.235 7.664 7.748 1.00 98.06 161 LYS A C 1
ATOM 1344 O O . LYS A 1 161 ? 9.130 7.594 8.271 1.00 98.06 161 LYS A O 1
ATOM 1349 N N . ALA A 1 162 ? 10.480 7.110 6.558 1.00 98.38 162 ALA A N 1
ATOM 1350 C CA . ALA A 1 162 ? 9.452 6.368 5.833 1.00 98.38 162 ALA A CA 1
ATOM 1351 C C . ALA A 1 162 ? 8.920 5.190 6.670 1.00 98.38 162 ALA A C 1
ATOM 1353 O O . ALA A 1 162 ? 7.708 4.971 6.722 1.00 98.38 162 ALA A O 1
ATOM 1354 N N . TYR A 1 163 ? 9.789 4.454 7.369 1.00 98.44 163 TYR A N 1
ATOM 1355 C CA . TYR A 1 163 ? 9.362 3.381 8.271 1.00 98.44 163 TYR A CA 1
ATOM 1356 C C . TYR A 1 163 ? 8.603 3.889 9.504 1.00 98.44 163 TYR A C 1
ATOM 1358 O O . TYR A 1 163 ? 7.658 3.235 9.951 1.00 98.44 163 TYR A O 1
ATOM 1366 N N . GLU A 1 164 ? 8.991 5.034 10.064 1.00 98.25 164 GLU A N 1
ATOM 1367 C CA . GLU A 1 164 ? 8.258 5.687 11.155 1.00 98.25 164 GLU A CA 1
ATOM 1368 C C . GLU A 1 164 ? 6.860 6.133 10.706 1.00 98.25 164 GLU A C 1
ATOM 1370 O O . GLU A 1 164 ? 5.868 5.782 11.347 1.00 98.25 164 GLU A O 1
ATOM 1375 N N . ASP A 1 165 ? 6.760 6.784 9.548 1.00 98.38 165 ASP A N 1
ATOM 1376 C CA . ASP A 1 165 ? 5.496 7.214 8.952 1.00 98.38 165 ASP A CA 1
ATOM 1377 C C . ASP A 1 165 ? 4.569 6.018 8.686 1.00 98.38 165 ASP A C 1
ATOM 1379 O O . ASP A 1 165 ? 3.360 6.088 8.929 1.00 98.38 165 ASP A O 1
ATOM 1383 N N . PHE A 1 166 ? 5.122 4.880 8.246 1.00 98.25 166 PHE A N 1
ATOM 1384 C CA . PHE A 1 166 ? 4.355 3.642 8.109 1.00 98.25 166 PHE A CA 1
ATOM 1385 C C . PHE A 1 166 ? 3.833 3.134 9.456 1.00 98.25 166 PHE A C 1
ATOM 1387 O O . PHE A 1 166 ? 2.665 2.748 9.561 1.00 98.25 166 PHE A O 1
ATOM 1394 N N . ASN A 1 167 ? 4.680 3.120 10.490 1.00 97.62 167 ASN A N 1
ATOM 1395 C CA . ASN A 1 167 ? 4.286 2.698 11.832 1.00 97.62 167 ASN A CA 1
ATOM 1396 C C . ASN A 1 167 ? 3.132 3.555 12.361 1.00 97.62 167 ASN A C 1
ATOM 1398 O O . ASN A 1 167 ? 2.134 3.013 12.845 1.00 97.62 167 ASN A O 1
ATOM 1402 N N . ASP A 1 168 ? 3.236 4.875 12.223 1.00 97.94 168 ASP A N 1
ATOM 1403 C CA . ASP A 1 168 ? 2.203 5.825 12.631 1.00 97.94 168 ASP A CA 1
ATOM 1404 C C . ASP A 1 168 ? 0.912 5.635 11.835 1.00 97.94 168 ASP A C 1
ATOM 1406 O O . ASP A 1 168 ? -0.190 5.605 12.402 1.00 97.94 168 ASP A O 1
ATOM 1410 N N . TRP A 1 169 ? 1.035 5.417 10.527 1.00 98.06 169 TRP A N 1
ATOM 1411 C CA . TRP A 1 169 ? -0.097 5.107 9.666 1.00 98.06 169 TRP A CA 1
ATOM 1412 C C . TRP A 1 169 ? -0.803 3.815 10.105 1.00 98.06 169 TRP A C 1
ATOM 1414 O O . TRP A 1 169 ? -2.025 3.797 10.291 1.00 98.06 169 TRP A O 1
ATOM 1424 N N . MET A 1 170 ? -0.051 2.743 10.364 1.00 96.44 170 MET A N 1
ATOM 1425 C CA . MET A 1 170 ? -0.600 1.476 10.845 1.00 96.44 170 MET A CA 1
ATOM 1426 C C . MET A 1 170 ? -1.178 1.576 12.255 1.00 96.44 170 MET A C 1
ATOM 1428 O O . MET A 1 170 ? -2.163 0.909 12.547 1.00 96.44 170 MET A O 1
ATOM 1432 N N . ASN A 1 171 ? -0.627 2.409 13.136 1.00 94.88 171 ASN A N 1
ATOM 1433 C CA . ASN A 1 171 ? -1.216 2.655 14.454 1.00 94.88 171 ASN A CA 1
ATOM 1434 C C . ASN A 1 171 ? -2.570 3.367 14.350 1.00 94.88 171 ASN A C 1
ATOM 1436 O O . ASN A 1 171 ? -3.458 3.150 15.174 1.00 94.88 171 ASN A O 1
ATOM 1440 N N . LYS A 1 172 ? -2.749 4.197 13.320 1.00 94.75 172 LYS A N 1
ATOM 1441 C CA . LYS A 1 172 ? -4.001 4.910 13.070 1.00 94.75 172 LYS A CA 1
ATOM 1442 C C . LYS A 1 172 ? -5.070 4.037 12.408 1.00 94.75 172 LYS A C 1
ATOM 1444 O O . LYS A 1 172 ? -6.252 4.191 12.729 1.00 94.75 172 LYS A O 1
ATOM 1449 N N . TYR A 1 173 ? -4.687 3.163 11.476 1.00 93.44 173 TYR A N 1
ATOM 1450 C CA . TYR A 1 173 ? -5.643 2.436 10.628 1.00 93.44 173 TYR A CA 1
ATOM 1451 C C . TYR A 1 173 ? -5.623 0.911 10.779 1.00 93.44 173 TYR A C 1
ATOM 1453 O O . TYR A 1 173 ? -6.653 0.282 10.529 1.00 93.44 173 TYR A O 1
ATOM 1461 N N . GLY A 1 174 ? -4.500 0.322 11.190 1.00 88.12 174 GLY A N 1
ATOM 1462 C CA . GLY A 1 174 ? -4.340 -1.115 11.403 1.00 88.12 174 GLY A CA 1
ATOM 1463 C C . GLY A 1 174 ? -4.999 -1.559 12.703 1.00 88.12 174 GLY A C 1
ATOM 1464 O O . GLY A 1 174 ? -4.595 -1.129 13.782 1.00 88.12 174 GLY A O 1
ATOM 1465 N N . LYS A 1 175 ? -6.028 -2.403 12.584 1.00 79.75 175 LYS A N 1
ATOM 1466 C CA . LYS A 1 175 ? -6.798 -2.959 13.705 1.00 79.75 175 LYS A CA 1
ATOM 1467 C C . LYS A 1 175 ? -6.724 -4.474 13.793 1.00 79.75 175 LYS A C 1
ATOM 1469 O O . LYS A 1 175 ? -6.637 -5.130 12.727 1.00 79.75 175 LYS A O 1
#

Foldseek 3Di:
DVVVVVVVVVVVVVVVVVVVVVVVVVVPPFAAADWDFAEAEDEPVRVVVDLQHHWFKEWEAEDPDPLQVVVVVVSVVVRVVVRRWYHYYYYCHVLVCLLPDDVRDPVSVVVSVCVCVQQVHPDPRKMFGGTNSDGPDIQHQDDPVLVVDPDPVVSVVVNVVSVVVVVVVCVVRID

pLDDT: mean 91.9, std 9.44, range [57.41, 98.56]

Secondary structure (DSSP, 8-state):
-HHHHHHHHHHHHHHHHHHHHHHHHHHHSPPPB---SEEEE--HHHHHHHHTT-EEEEEEE-TT-HHHHHHHHHHHHHHHH-TT-EEEEEE-HHHHHHHHSTT--HHHHHHHHHHHHHHT-SSSSEEEEEETTEEEEEEE---HHHHT---HHHHHHHHHHHHHHHHHHHHHH--